Protein AF-A0A5E4R2Z5-F1 (afdb_monomer_lite)

Sequence (149 aa):
MVLGNLPMISVAATEKQSNAGGMAIPLFGKAAIALITLGVIAGLTTVIVLLVNSDDDSTHDYTTTTMAPPTSDNLELPYQVGVGIADMTGPCVEVTFMGYAEVGQTGEGIHTRQFSRAFIFAKGDKRVVLVTAEVQAVGIAVRRECTCQ

Structure (mmCIF, N/CA/C/O backbone):
data_AF-A0A5E4R2Z5-F1
#
_entry.id   AF-A0A5E4R2Z5-F1
#
loop_
_atom_site.group_PDB
_atom_site.id
_atom_site.type_symbol
_atom_site.label_atom_id
_atom_site.label_alt_id
_atom_site.label_comp_id
_atom_site.label_asym_id
_atom_site.label_entity_id
_atom_site.label_seq_id
_atom_site.pdbx_PDB_ins_code
_atom_site.Cartn_x
_atom_site.Cartn_y
_atom_site.Cartn_z
_atom_site.occupancy
_atom_site.B_iso_or_equiv
_atom_site.auth_seq_id
_atom_site.auth_comp_id
_atom_site.auth_asym_id
_atom_site.auth_atom_id
_atom_site.pdbx_PDB_model_num
ATOM 1 N N . MET A 1 1 ? -44.475 19.359 26.250 1.00 35.22 1 MET A N 1
ATOM 2 C CA . MET A 1 1 ? -43.800 18.114 26.666 1.00 35.22 1 MET A CA 1
ATOM 3 C C . MET A 1 1 ? -42.676 17.872 25.664 1.00 35.22 1 MET A C 1
ATOM 5 O O . MET A 1 1 ? -42.971 17.625 24.510 1.00 35.22 1 MET A O 1
ATOM 9 N N . VAL A 1 2 ? -41.440 18.122 26.107 1.00 36.72 2 VAL A N 1
ATOM 10 C CA . VAL A 1 2 ? -40.121 17.738 25.551 1.00 36.72 2 VAL A CA 1
ATOM 11 C C . VAL A 1 2 ? -39.877 17.909 24.035 1.00 36.72 2 VAL A C 1
ATOM 13 O O . VAL A 1 2 ? -40.199 17.035 23.241 1.00 36.72 2 VAL A O 1
ATOM 16 N N . LEU A 1 3 ? -39.183 18.996 23.661 1.00 32.44 3 LEU A N 1
ATOM 17 C CA . LEU A 1 3 ? -38.324 19.034 22.467 1.00 32.44 3 LEU A CA 1
ATOM 18 C C . LEU A 1 3 ? -36.981 18.371 22.828 1.00 32.44 3 LEU A C 1
ATOM 20 O O . LEU A 1 3 ? -36.338 18.792 23.790 1.00 32.44 3 LEU A O 1
ATOM 24 N N . GLY A 1 4 ? -36.571 17.347 22.079 1.00 34.53 4 GLY A N 1
ATOM 25 C CA . GLY A 1 4 ? -35.288 16.659 22.234 1.00 34.53 4 GLY A CA 1
ATOM 26 C C . GLY A 1 4 ? -34.238 17.144 21.228 1.00 34.53 4 GLY A C 1
ATOM 27 O O . GLY A 1 4 ? -34.419 16.989 20.028 1.00 34.53 4 GLY A O 1
ATOM 28 N N . ASN A 1 5 ? -33.175 17.740 21.771 1.00 36.59 5 ASN A N 1
ATOM 29 C CA . ASN A 1 5 ? -31.782 17.850 21.314 1.00 36.59 5 ASN A CA 1
ATOM 30 C C . ASN A 1 5 ? -31.394 17.512 19.858 1.00 36.59 5 ASN A C 1
ATOM 32 O O . ASN A 1 5 ? -31.319 16.349 19.472 1.00 36.59 5 ASN A O 1
ATOM 36 N N . LEU A 1 6 ? -30.881 18.533 19.162 1.00 36.66 6 LEU A N 1
ATOM 37 C CA . LEU A 1 6 ? -29.745 18.423 18.237 1.00 36.66 6 LEU A CA 1
ATOM 38 C C . LEU A 1 6 ? -28.513 19.030 18.938 1.00 36.66 6 LEU A C 1
ATOM 40 O O . LEU A 1 6 ? -28.637 20.142 19.461 1.00 36.66 6 LEU A O 1
ATOM 44 N N . PRO A 1 7 ? -27.330 18.388 18.965 1.00 41.12 7 PRO A N 1
ATOM 45 C CA . PRO A 1 7 ? -26.122 19.063 19.414 1.00 41.12 7 PRO A CA 1
ATOM 46 C C . PRO A 1 7 ? -25.641 20.004 18.303 1.00 41.12 7 PRO A C 1
ATOM 48 O O . PRO A 1 7 ? -25.135 19.585 17.264 1.00 41.12 7 PRO A O 1
ATOM 51 N N . MET A 1 8 ? -25.836 21.301 18.531 1.00 36.88 8 MET A N 1
ATOM 52 C CA . MET A 1 8 ? -25.236 22.363 17.737 1.00 36.88 8 MET A CA 1
ATOM 53 C C . MET A 1 8 ? -23.722 22.332 17.982 1.00 36.88 8 MET A C 1
ATOM 55 O O . MET A 1 8 ? -23.267 22.512 19.113 1.00 36.88 8 MET A O 1
ATOM 59 N N . ILE A 1 9 ? -22.949 22.074 16.926 1.00 38.97 9 ILE A N 1
ATOM 60 C CA . ILE A 1 9 ? -21.498 22.273 16.892 1.00 38.97 9 ILE A CA 1
ATOM 61 C C . ILE A 1 9 ? -21.250 23.761 17.156 1.00 38.97 9 ILE A C 1
ATOM 63 O O . ILE A 1 9 ? -21.372 24.610 16.277 1.00 38.97 9 ILE A O 1
ATOM 67 N N . SER A 1 10 ? -20.982 24.079 18.421 1.00 32.34 10 SER A N 1
ATOM 68 C CA . SER A 1 10 ? -20.650 25.422 18.868 1.00 32.34 10 SER A CA 1
ATOM 69 C C . SER A 1 10 ? -19.187 25.681 18.535 1.00 32.34 10 SER A C 1
ATOM 71 O O . SER A 1 10 ? -18.287 25.333 19.298 1.00 32.34 10 SER A O 1
ATOM 73 N N . VAL A 1 11 ? -18.970 26.309 17.381 1.00 44.66 11 VAL A N 1
ATOM 74 C CA . VAL A 1 11 ? -17.757 27.066 17.063 1.00 44.66 11 VAL A CA 1
ATOM 75 C C . VAL A 1 11 ? -17.602 28.137 18.146 1.00 44.66 11 VAL A C 1
ATOM 77 O O . VAL A 1 11 ? -18.252 29.180 18.107 1.00 44.66 11 VAL A O 1
ATOM 80 N N . ALA A 1 12 ? -16.806 27.842 19.174 1.00 34.78 12 ALA A N 1
ATOM 81 C CA . ALA A 1 12 ? -16.492 28.795 20.225 1.00 34.78 12 ALA A CA 1
ATOM 82 C C . ALA A 1 12 ? -15.478 29.802 19.681 1.00 34.78 12 ALA A C 1
ATOM 84 O O . ALA A 1 12 ? -14.335 29.469 19.369 1.00 34.78 12 ALA A O 1
ATOM 85 N N . ALA A 1 13 ? -15.967 31.028 19.541 1.00 35.84 13 ALA A N 1
ATOM 86 C CA . ALA A 1 13 ? -15.232 32.199 19.131 1.00 35.84 13 ALA A CA 1
ATOM 87 C C . ALA A 1 13 ? -13.958 32.409 19.959 1.00 35.84 13 ALA A C 1
ATOM 89 O O . ALA A 1 13 ? -13.927 32.306 21.187 1.00 35.84 13 ALA A O 1
ATOM 90 N N . THR A 1 14 ? -12.915 32.763 19.228 1.00 43.38 14 THR A N 1
ATOM 91 C CA . THR A 1 14 ? -11.653 33.315 19.686 1.00 43.38 14 THR A CA 1
ATOM 92 C C . THR A 1 14 ? -11.896 34.656 20.379 1.00 43.38 14 THR A C 1
ATOM 94 O O . THR A 1 14 ? -11.907 35.679 19.710 1.00 43.38 14 THR A O 1
ATOM 97 N N . GLU A 1 15 ? -12.063 34.698 21.703 1.00 41.03 15 GLU A N 1
ATOM 98 C CA . GLU A 1 15 ? -11.842 35.947 22.446 1.00 41.03 15 GLU A CA 1
ATOM 99 C C . GLU A 1 15 ? -11.606 35.725 23.946 1.00 41.03 15 GLU A C 1
ATOM 101 O O . GLU A 1 15 ? -12.540 35.525 24.717 1.00 41.03 15 GLU A O 1
ATOM 106 N N . LYS A 1 16 ? -10.339 35.819 24.373 1.00 32.09 16 LYS A N 1
ATOM 107 C CA . LYS A 1 16 ? -9.961 36.640 25.536 1.00 32.09 16 LYS A CA 1
ATOM 108 C C . LYS A 1 16 ? -8.444 36.796 25.632 1.00 32.09 16 LYS A C 1
ATOM 110 O O . LYS A 1 16 ? -7.732 35.934 26.144 1.00 32.09 16 LYS A O 1
ATOM 115 N N . GLN A 1 17 ? -7.949 37.948 25.186 1.00 42.72 17 GLN A N 1
ATOM 116 C CA . GLN A 1 17 ? -6.743 38.512 25.780 1.00 42.72 17 GLN A CA 1
ATOM 117 C C . GLN A 1 17 ? -7.022 38.876 27.246 1.00 42.72 17 GLN A C 1
ATOM 119 O O . GLN A 1 17 ? -8.118 39.295 27.615 1.00 42.72 17 GLN A O 1
ATOM 124 N N . SER A 1 18 ? -5.964 38.781 28.047 1.00 51.94 18 SER A N 1
ATOM 125 C CA . SER A 1 18 ? -5.862 39.139 29.465 1.00 51.94 18 SER A CA 1
ATOM 126 C C . SER A 1 18 ? -6.414 38.111 30.464 1.00 51.94 18 SER A C 1
ATOM 128 O O . SER A 1 18 ? -7.566 38.123 30.884 1.00 51.94 18 SER A O 1
ATOM 130 N N . ASN A 1 19 ? -5.509 37.266 30.954 1.00 37.62 19 ASN A N 1
ATOM 131 C CA . ASN A 1 19 ? -5.281 37.232 32.393 1.00 37.62 19 ASN A CA 1
ATOM 132 C C . ASN A 1 19 ? -3.807 36.916 32.656 1.00 37.62 19 ASN A C 1
ATOM 134 O O . ASN A 1 19 ? -3.368 35.769 32.588 1.00 37.62 19 ASN A O 1
ATOM 138 N N . ALA A 1 20 ? -3.037 37.969 32.917 1.00 43.59 20 ALA A N 1
ATOM 139 C CA . ALA A 1 20 ? -1.719 37.868 33.510 1.00 43.59 20 ALA A CA 1
ATOM 140 C C . ALA A 1 20 ? -1.885 37.378 34.958 1.00 43.59 20 ALA A C 1
ATOM 142 O O . ALA A 1 20 ? -1.873 38.161 35.904 1.00 43.59 20 ALA A O 1
ATOM 143 N N . GLY A 1 21 ? -2.056 36.064 35.118 1.00 41.06 21 GLY A N 1
ATOM 144 C CA . GLY A 1 21 ? -1.830 35.378 36.382 1.00 41.06 21 GLY A CA 1
ATOM 145 C C . GLY A 1 21 ? -0.337 35.424 36.675 1.00 41.06 21 GLY A C 1
ATOM 146 O O . GLY A 1 21 ? 0.449 34.711 36.054 1.00 41.06 21 GLY A O 1
ATOM 147 N N . GLY A 1 22 ? 0.059 36.336 37.560 1.00 48.34 22 GLY A N 1
ATOM 148 C CA . GLY A 1 22 ? 1.443 36.561 37.945 1.00 48.34 22 GLY A CA 1
ATOM 149 C C . GLY A 1 22 ? 2.089 35.308 38.531 1.00 48.34 22 GLY A C 1
ATOM 150 O O . GLY A 1 22 ? 1.845 34.954 39.678 1.00 48.34 22 GLY A O 1
ATOM 151 N N . MET A 1 23 ? 2.978 34.685 37.761 1.00 50.09 23 MET A N 1
ATOM 152 C CA . MET A 1 23 ? 4.053 33.857 38.293 1.00 50.09 23 MET A CA 1
ATOM 153 C C . MET A 1 23 ? 5.346 34.623 38.025 1.00 50.09 23 MET A C 1
ATOM 155 O O . MET A 1 23 ? 5.758 34.792 36.876 1.00 50.09 23 MET A O 1
ATOM 159 N N . ALA A 1 24 ? 5.926 35.192 39.081 1.00 55.69 24 ALA A N 1
ATOM 160 C CA . ALA A 1 24 ? 7.149 35.979 39.013 1.00 55.69 24 ALA A CA 1
ATOM 161 C C . ALA A 1 24 ? 8.336 35.076 38.639 1.00 55.69 24 ALA A C 1
ATOM 163 O O . ALA A 1 24 ? 9.077 34.602 39.494 1.00 55.69 24 ALA A O 1
ATOM 164 N N . ILE A 1 25 ? 8.509 34.826 37.342 1.00 59.62 25 ILE A N 1
ATOM 165 C CA . ILE A 1 25 ? 9.747 34.278 36.793 1.00 59.62 25 ILE A CA 1
ATOM 166 C C . ILE A 1 25 ? 10.806 35.383 36.957 1.00 59.62 25 ILE A C 1
ATOM 168 O O . ILE A 1 25 ? 10.542 36.516 36.532 1.00 59.62 25 ILE A O 1
ATOM 172 N N . PRO A 1 26 ? 11.975 35.111 37.573 1.00 63.47 26 PRO A N 1
ATOM 173 C CA . PRO A 1 26 ? 13.022 36.116 37.737 1.00 63.47 26 PRO A CA 1
ATOM 174 C C . PRO A 1 26 ? 13.382 36.722 36.375 1.00 63.47 26 PRO A C 1
ATOM 176 O O . PRO A 1 26 ? 13.329 36.035 35.356 1.00 63.47 26 PRO A O 1
ATOM 179 N N . LEU A 1 27 ? 13.758 38.003 36.341 1.00 60.09 27 LEU A N 1
ATOM 180 C CA . LEU A 1 27 ? 14.063 38.748 35.107 1.00 60.09 27 LEU A CA 1
ATOM 181 C C . LEU A 1 27 ? 15.048 37.996 34.182 1.00 60.09 27 LEU A C 1
ATOM 183 O O . LEU A 1 27 ? 14.891 38.008 32.962 1.00 60.09 27 LEU A O 1
ATOM 187 N N . PHE A 1 28 ? 15.988 37.254 34.778 1.00 59.94 28 PHE A N 1
ATOM 188 C CA . PHE A 1 28 ? 16.924 36.359 34.090 1.00 59.94 28 PHE A CA 1
ATOM 189 C C . PHE A 1 28 ? 16.248 35.203 33.331 1.00 59.94 28 PHE A C 1
ATOM 191 O O . PHE A 1 28 ? 16.698 34.843 32.248 1.00 59.94 28 PHE A O 1
ATOM 198 N N . GLY A 1 29 ? 15.146 34.647 33.841 1.00 61.84 29 GLY A N 1
ATOM 199 C CA . GLY A 1 29 ? 14.403 33.564 33.191 1.00 61.84 29 GLY A CA 1
ATOM 200 C C . GLY A 1 29 ? 13.659 34.020 31.935 1.00 61.84 29 GLY A C 1
ATOM 201 O O . GLY A 1 29 ? 13.635 33.299 30.943 1.00 61.84 29 GLY A O 1
ATOM 202 N N . LYS A 1 30 ? 13.128 35.251 31.920 1.00 64.44 30 LYS A N 1
ATOM 203 C CA . LYS A 1 30 ? 12.522 35.835 30.708 1.00 64.44 30 LYS A CA 1
ATOM 204 C C . LYS A 1 30 ? 13.561 36.079 29.612 1.00 64.44 30 LYS A C 1
ATOM 206 O O . LYS A 1 30 ? 13.292 35.780 28.452 1.00 64.44 30 LYS A O 1
ATOM 211 N N . ALA A 1 31 ? 14.743 36.574 29.985 1.00 71.56 31 ALA A N 1
ATOM 212 C CA . ALA A 1 31 ? 15.852 36.762 29.052 1.00 71.56 31 ALA A CA 1
ATOM 213 C C . ALA A 1 31 ? 16.361 35.421 28.494 1.00 71.56 31 ALA A C 1
ATOM 215 O O . ALA A 1 31 ? 16.563 35.300 27.289 1.00 71.56 31 ALA A O 1
ATOM 216 N N . ALA A 1 32 ? 16.492 34.393 29.339 1.00 74.88 32 ALA A N 1
ATOM 217 C CA . ALA A 1 32 ? 16.911 33.060 28.909 1.00 74.88 32 ALA A CA 1
ATOM 218 C C . ALA A 1 32 ? 15.905 32.412 27.942 1.00 74.88 32 ALA A C 1
ATOM 220 O O . ALA A 1 32 ? 16.302 31.890 26.903 1.00 74.88 32 ALA A O 1
ATOM 221 N N . ILE A 1 33 ? 14.601 32.499 28.231 1.00 73.25 33 ILE A N 1
ATOM 222 C CA . ILE A 1 33 ? 13.553 31.959 27.353 1.00 73.25 33 ILE A CA 1
ATOM 223 C C . ILE A 1 33 ? 13.532 32.705 26.013 1.00 73.25 33 ILE A C 1
ATOM 225 O O . ILE A 1 33 ? 13.449 32.060 24.973 1.00 73.25 33 ILE A O 1
ATOM 229 N N . ALA A 1 34 ? 13.670 34.036 26.017 1.00 74.69 34 ALA A N 1
ATOM 230 C CA . ALA A 1 34 ? 13.718 34.829 24.788 1.00 74.69 34 ALA A CA 1
ATOM 231 C C . ALA A 1 34 ? 14.945 34.507 23.914 1.00 74.69 34 ALA A C 1
ATOM 233 O O . ALA A 1 34 ? 14.836 34.473 22.691 1.00 74.69 34 ALA A O 1
ATOM 234 N N . LEU A 1 35 ? 16.104 34.229 24.520 1.00 80.94 35 LEU A N 1
ATOM 235 C CA . LEU A 1 35 ? 17.304 33.828 23.780 1.00 80.94 35 LEU A CA 1
ATOM 236 C C . LEU A 1 35 ? 17.172 32.423 23.183 1.00 80.94 35 LEU A C 1
ATOM 238 O O . LEU A 1 35 ? 17.579 32.209 22.043 1.00 80.94 35 LEU A O 1
ATOM 242 N N . ILE A 1 36 ? 16.570 31.482 23.916 1.00 83.62 36 ILE A N 1
ATOM 243 C CA . ILE A 1 36 ? 16.337 30.121 23.415 1.00 83.62 36 ILE A CA 1
ATOM 244 C C . ILE A 1 36 ? 15.327 30.142 22.263 1.00 83.62 36 ILE A C 1
ATOM 246 O O . ILE A 1 36 ? 15.570 29.514 21.237 1.00 83.62 36 ILE A O 1
ATOM 250 N N . THR A 1 37 ? 14.222 30.884 22.380 1.00 77.19 37 THR A N 1
ATOM 251 C CA . THR A 1 37 ? 13.210 30.936 21.314 1.00 77.19 37 THR A CA 1
ATOM 252 C C . THR A 1 37 ? 13.734 31.626 20.060 1.00 77.19 37 THR A C 1
ATOM 254 O O . THR A 1 37 ? 13.538 31.103 18.966 1.00 77.19 37 THR A O 1
ATOM 257 N N . LEU A 1 38 ? 14.461 32.739 20.191 1.00 82.50 38 LEU A N 1
ATOM 258 C CA . LEU A 1 38 ? 15.095 33.397 19.045 1.00 82.50 38 LEU A CA 1
ATOM 259 C C . LEU A 1 38 ? 16.185 32.524 18.414 1.00 82.50 38 LEU A C 1
ATOM 261 O O . LEU A 1 38 ? 16.261 32.452 17.191 1.00 82.50 38 LEU A O 1
ATOM 265 N N . GLY A 1 39 ? 16.976 31.816 19.225 1.00 86.75 39 GLY A N 1
ATOM 266 C CA . GLY A 1 39 ? 17.982 30.870 18.741 1.00 86.75 39 GLY A CA 1
ATOM 267 C C . GLY A 1 39 ? 17.371 29.703 17.964 1.00 86.75 39 GLY A C 1
ATOM 268 O O . GLY A 1 39 ? 17.861 29.364 16.891 1.00 86.75 39 GLY A O 1
ATOM 269 N N . VAL A 1 40 ? 16.265 29.129 18.451 1.00 92.06 40 VAL A N 1
ATOM 270 C CA . VAL A 1 40 ? 15.546 28.046 17.758 1.00 92.06 40 VAL A CA 1
ATOM 271 C C . VAL A 1 40 ? 14.891 28.552 16.472 1.00 92.06 40 VAL A C 1
ATOM 273 O O . VAL A 1 40 ? 14.996 27.887 15.446 1.00 92.06 40 VAL A O 1
ATOM 276 N N . ILE A 1 41 ? 14.266 29.734 16.484 1.00 86.75 41 ILE A N 1
ATOM 277 C CA . ILE A 1 41 ? 13.636 30.317 15.289 1.00 86.75 41 ILE A CA 1
ATOM 278 C C . ILE A 1 41 ? 14.690 30.661 14.227 1.00 86.75 41 ILE A C 1
ATOM 280 O O . ILE A 1 41 ? 14.503 30.327 13.057 1.00 86.75 41 ILE A O 1
ATOM 284 N N . ALA A 1 42 ? 15.810 31.281 14.610 1.00 85.81 42 ALA A N 1
ATOM 285 C CA . ALA A 1 42 ? 16.901 31.603 13.689 1.00 85.81 42 ALA A CA 1
ATOM 286 C C . ALA A 1 42 ? 17.616 30.337 13.185 1.00 85.81 42 ALA A C 1
ATOM 288 O O . ALA A 1 42 ? 17.917 30.226 11.999 1.00 85.81 42 ALA A O 1
ATOM 289 N N . GLY A 1 43 ? 17.836 29.347 14.053 1.00 87.06 43 GLY A N 1
ATOM 290 C CA . GLY A 1 43 ? 18.421 28.062 13.670 1.00 87.06 43 GLY A CA 1
ATOM 291 C C . GLY A 1 43 ? 17.530 27.294 12.695 1.00 87.06 43 GLY A C 1
ATOM 292 O O . GLY A 1 43 ? 17.996 26.844 11.654 1.00 87.06 43 GLY A O 1
ATOM 293 N N . LEU A 1 44 ? 16.228 27.205 12.975 1.00 87.38 44 LEU A N 1
ATOM 294 C CA . LEU A 1 44 ? 15.285 26.506 12.105 1.00 87.38 44 LEU A CA 1
ATOM 295 C C . LEU A 1 44 ? 15.140 27.208 10.747 1.00 87.38 44 LEU A C 1
ATOM 297 O O . LEU A 1 44 ? 15.176 26.548 9.712 1.00 87.38 44 LEU A O 1
ATOM 301 N N . THR A 1 45 ? 15.025 28.539 10.731 1.00 84.38 45 THR A N 1
ATOM 302 C CA . THR A 1 45 ? 14.910 29.299 9.473 1.00 84.38 45 THR A CA 1
ATOM 303 C C . THR A 1 45 ? 16.189 29.235 8.637 1.00 84.38 45 THR A C 1
ATOM 305 O O . THR A 1 45 ? 16.099 29.037 7.428 1.00 84.38 45 THR A O 1
ATOM 308 N N . THR A 1 46 ? 17.377 29.317 9.246 1.00 80.06 46 THR A N 1
ATOM 309 C CA . THR A 1 46 ? 18.653 29.188 8.515 1.00 80.06 46 THR A CA 1
ATOM 310 C C . THR A 1 46 ? 18.878 27.783 7.961 1.00 80.06 46 THR A C 1
ATOM 312 O O . THR A 1 46 ? 19.318 27.663 6.820 1.00 80.06 46 THR A O 1
ATOM 315 N N . VAL A 1 47 ? 18.521 26.728 8.704 1.00 85.38 47 VAL A N 1
ATOM 316 C CA . VAL A 1 47 ? 18.587 25.339 8.214 1.00 85.38 47 VAL A CA 1
ATOM 317 C C . VAL A 1 47 ? 17.660 25.134 7.016 1.00 85.38 47 VAL A C 1
ATOM 319 O O . VAL A 1 47 ? 18.098 24.595 6.005 1.00 85.38 47 VAL A O 1
ATOM 322 N N . ILE A 1 48 ? 16.409 25.602 7.086 1.00 80.25 48 ILE A N 1
ATOM 323 C CA . ILE A 1 48 ? 15.452 25.462 5.975 1.00 80.25 48 ILE A CA 1
ATOM 324 C C . ILE A 1 48 ? 15.968 26.169 4.714 1.00 80.25 48 ILE A C 1
ATOM 326 O O . ILE A 1 48 ? 15.938 25.584 3.636 1.00 80.25 48 ILE A O 1
ATOM 330 N N . VAL A 1 49 ? 16.481 27.397 4.836 1.00 77.00 49 VAL A N 1
ATOM 331 C CA . VAL A 1 49 ? 16.997 28.162 3.685 1.00 77.00 49 VAL A CA 1
ATOM 332 C C . VAL A 1 49 ? 18.256 27.522 3.090 1.00 77.00 49 VAL A C 1
ATOM 334 O O . VAL A 1 49 ? 18.413 27.513 1.872 1.00 77.00 49 VAL A O 1
ATOM 337 N N . LEU A 1 50 ? 19.138 26.946 3.915 1.00 73.31 50 LEU A N 1
ATOM 338 C CA . LEU A 1 50 ? 20.310 26.211 3.423 1.00 73.31 50 LEU A CA 1
ATOM 339 C C . LEU A 1 50 ? 19.925 24.933 2.672 1.00 73.31 50 LEU A C 1
ATOM 341 O O . LEU A 1 50 ? 20.553 24.618 1.665 1.00 73.31 50 LEU A O 1
ATOM 345 N N . LEU A 1 51 ? 18.895 24.221 3.135 1.00 72.75 51 LEU A N 1
ATOM 346 C CA . LEU A 1 51 ? 18.403 23.022 2.455 1.00 72.75 51 LEU A CA 1
ATOM 347 C C . LEU A 1 51 ? 17.722 23.362 1.125 1.00 72.75 51 LEU A C 1
ATOM 349 O O . LEU A 1 51 ? 17.993 22.694 0.138 1.00 72.75 51 LEU A O 1
ATOM 353 N N . VAL A 1 52 ? 16.921 24.429 1.072 1.00 73.75 52 VAL A N 1
ATOM 354 C CA . VAL A 1 52 ? 16.272 24.890 -0.172 1.00 73.75 52 VAL A CA 1
ATOM 355 C C . VAL A 1 52 ? 17.289 25.400 -1.201 1.00 73.75 52 VAL A C 1
ATOM 357 O O . VAL A 1 52 ? 17.096 25.225 -2.397 1.00 73.75 52 VAL A O 1
ATOM 360 N N . ASN A 1 53 ? 18.399 25.997 -0.761 1.00 66.38 53 ASN A N 1
ATOM 361 C CA . ASN A 1 53 ? 19.465 26.450 -1.664 1.00 66.38 53 ASN A CA 1
ATOM 362 C C . ASN A 1 53 ? 20.472 25.343 -2.040 1.00 66.38 53 ASN A C 1
ATOM 364 O O . ASN A 1 53 ? 21.429 25.636 -2.752 1.00 66.38 53 ASN A O 1
ATOM 368 N N . SER A 1 54 ? 20.292 24.109 -1.552 1.00 63.16 54 SER A N 1
ATOM 369 C CA . SER A 1 54 ? 21.140 22.953 -1.896 1.00 63.16 54 SER A CA 1
ATOM 370 C C . SER A 1 54 ? 20.525 22.053 -2.975 1.00 63.16 54 SER A C 1
ATOM 372 O O . SER A 1 54 ? 21.029 20.955 -3.210 1.00 63.16 54 SER A O 1
ATOM 374 N N . ASP A 1 55 ? 19.466 22.508 -3.648 1.00 62.88 55 ASP A N 1
ATOM 375 C CA . ASP A 1 55 ? 18.965 21.861 -4.857 1.00 62.88 55 ASP A CA 1
ATOM 376 C C . ASP A 1 55 ? 19.923 22.176 -6.020 1.00 62.88 55 ASP A C 1
ATOM 378 O O . ASP A 1 55 ? 19.707 23.095 -6.811 1.00 62.88 55 ASP A O 1
ATOM 382 N N . ASP A 1 56 ? 21.022 21.419 -6.106 1.00 60.25 56 ASP A N 1
ATOM 383 C CA . ASP A 1 56 ? 21.741 21.250 -7.366 1.00 60.25 56 ASP A CA 1
ATOM 384 C C . ASP A 1 56 ? 20.737 20.699 -8.387 1.00 60.25 56 ASP A C 1
ATOM 386 O O . ASP A 1 56 ? 20.266 19.560 -8.287 1.00 60.25 56 ASP A O 1
ATOM 390 N N . ASP A 1 57 ? 20.404 21.551 -9.355 1.00 54.25 57 ASP A N 1
ATOM 391 C CA . ASP A 1 57 ? 19.618 21.258 -10.544 1.00 54.25 57 ASP A CA 1
ATOM 392 C C . ASP A 1 57 ? 20.269 20.112 -11.332 1.00 54.25 57 ASP A C 1
ATOM 394 O O . ASP A 1 57 ? 21.034 20.302 -12.276 1.00 54.25 57 ASP A O 1
ATOM 398 N N . SER A 1 58 ? 19.975 18.879 -10.931 1.00 51.59 58 SER A N 1
ATOM 399 C CA . SER A 1 58 ? 20.108 17.720 -11.801 1.00 51.59 58 SER A CA 1
ATOM 400 C C . SER A 1 58 ? 18.798 17.585 -12.562 1.00 51.59 58 SER A C 1
ATOM 402 O O . SER A 1 58 ? 17.918 16.785 -12.241 1.00 51.59 58 SER A O 1
ATOM 404 N N . THR A 1 59 ? 18.684 18.423 -13.590 1.00 44.50 59 THR A N 1
ATOM 405 C CA . THR A 1 59 ? 17.710 18.325 -14.673 1.00 44.50 59 THR A CA 1
ATOM 406 C C . THR A 1 59 ? 17.775 16.919 -15.274 1.00 44.50 59 THR A C 1
ATOM 408 O O . THR A 1 59 ? 18.554 16.627 -16.181 1.00 44.50 59 THR A O 1
ATOM 411 N N . HIS A 1 60 ? 16.951 16.001 -14.769 1.00 50.56 60 HIS A N 1
ATOM 412 C CA . HIS A 1 60 ? 16.621 14.797 -15.513 1.00 50.56 60 HIS A CA 1
ATOM 413 C C . HIS A 1 60 ? 15.550 15.164 -16.529 1.00 50.56 60 HIS A C 1
ATOM 415 O O . HIS A 1 60 ? 14.380 15.340 -16.197 1.00 50.56 60 HIS A O 1
ATOM 421 N N . ASP A 1 61 ? 15.996 15.302 -17.772 1.00 35.81 61 ASP A N 1
ATOM 422 C CA . ASP A 1 61 ? 15.171 15.524 -18.948 1.00 35.81 61 ASP A CA 1
ATOM 423 C C . ASP A 1 61 ? 14.161 14.367 -19.086 1.00 35.81 61 ASP A C 1
ATOM 425 O O . ASP A 1 61 ? 14.482 13.274 -19.561 1.00 35.81 61 ASP A O 1
ATOM 429 N N . TYR A 1 62 ? 12.938 14.555 -18.589 1.00 50.44 62 TYR A N 1
ATOM 430 C CA . TYR A 1 62 ? 11.835 13.639 -18.844 1.00 50.44 62 TYR A CA 1
ATOM 431 C C . TYR A 1 62 ? 11.156 14.116 -20.125 1.00 50.44 62 TYR A C 1
ATOM 433 O O . TYR A 1 62 ? 10.272 14.972 -20.130 1.00 50.44 62 TYR A O 1
ATOM 441 N N . THR A 1 63 ? 11.566 13.555 -21.259 1.00 42.78 63 THR A N 1
ATOM 442 C CA . THR A 1 63 ? 10.778 13.683 -22.483 1.00 42.78 63 THR A CA 1
ATOM 443 C C . THR A 1 63 ? 9.435 12.983 -22.255 1.00 42.78 63 THR A C 1
ATOM 445 O O . THR A 1 63 ? 9.299 11.773 -22.440 1.00 42.78 63 THR A O 1
ATOM 448 N N . THR A 1 64 ? 8.429 13.748 -21.825 1.00 41.81 64 THR A N 1
ATOM 449 C CA . THR A 1 64 ? 7.023 13.335 -21.835 1.00 41.81 64 THR A CA 1
ATOM 450 C C . THR A 1 64 ? 6.626 13.142 -23.291 1.00 41.81 64 THR A C 1
ATOM 452 O O . THR A 1 64 ? 6.261 14.085 -23.989 1.00 41.81 64 THR A O 1
ATOM 455 N N . THR A 1 65 ? 6.750 11.910 -23.775 1.00 45.19 65 THR A N 1
ATOM 456 C CA . THR A 1 65 ? 6.230 11.534 -25.086 1.00 45.19 65 THR A CA 1
ATOM 457 C C . THR A 1 65 ? 4.713 11.465 -24.969 1.00 45.19 65 THR A C 1
ATOM 459 O O . THR A 1 65 ? 4.155 10.510 -24.429 1.00 45.19 65 THR A O 1
ATOM 462 N N . THR A 1 66 ? 4.056 12.527 -25.434 1.00 41.00 66 THR A N 1
ATOM 463 C CA . THR A 1 66 ? 2.618 12.598 -25.696 1.00 41.00 66 THR A CA 1
ATOM 464 C C . THR A 1 66 ? 2.165 11.353 -26.454 1.00 41.00 66 THR A C 1
ATOM 466 O O . THR A 1 66 ? 2.736 10.990 -27.480 1.00 41.00 66 THR A O 1
ATOM 469 N N . MET A 1 67 ? 1.126 10.706 -25.930 1.00 57.38 67 MET A N 1
ATOM 470 C CA . MET A 1 67 ? 0.519 9.498 -26.478 1.00 57.38 67 MET A CA 1
ATOM 471 C C . MET A 1 67 ? -0.052 9.748 -27.883 1.00 57.38 67 MET A C 1
ATOM 473 O O . MET A 1 67 ? -1.185 10.200 -28.036 1.00 57.38 67 MET A O 1
ATOM 477 N N . ALA A 1 68 ? 0.722 9.397 -28.905 1.00 53.19 68 ALA A N 1
ATOM 478 C CA . ALA A 1 68 ? 0.224 8.979 -30.210 1.00 53.19 68 ALA A CA 1
ATOM 479 C C . ALA A 1 68 ? 0.556 7.483 -30.379 1.00 53.19 68 ALA A C 1
ATOM 481 O O . ALA A 1 68 ? 1.594 7.041 -29.878 1.00 53.19 68 ALA A O 1
ATOM 482 N N . PRO A 1 69 ? -0.305 6.676 -31.025 1.00 60.50 69 PRO A N 1
ATOM 483 C CA . PRO A 1 69 ? -0.028 5.257 -31.218 1.00 60.50 69 PRO A CA 1
ATOM 484 C C . PRO A 1 69 ? 1.218 5.111 -32.109 1.00 60.50 69 PRO A C 1
ATOM 486 O O . PRO A 1 69 ? 1.234 5.682 -33.201 1.00 60.50 69 PRO A O 1
ATOM 489 N N . PRO A 1 70 ? 2.270 4.391 -31.677 1.00 58.22 70 PRO A N 1
ATOM 490 C CA . PRO A 1 70 ? 3.468 4.240 -32.486 1.00 58.22 70 PRO A CA 1
ATOM 491 C C . PRO A 1 70 ? 3.167 3.334 -33.683 1.00 58.22 70 PRO A C 1
ATOM 493 O O . PRO A 1 70 ? 2.906 2.139 -33.536 1.00 58.22 70 PRO A O 1
ATOM 496 N N . THR A 1 71 ? 3.202 3.920 -34.878 1.00 55.41 71 THR A N 1
ATOM 497 C CA . THR A 1 71 ? 3.352 3.190 -36.136 1.00 55.41 71 THR A CA 1
ATOM 498 C C . THR A 1 71 ? 4.649 2.385 -36.072 1.00 55.41 71 THR A C 1
ATOM 500 O O . THR A 1 71 ? 5.694 2.880 -35.651 1.00 55.41 71 THR A O 1
ATOM 503 N N . SER A 1 72 ? 4.540 1.109 -36.418 1.00 61.00 72 SER A N 1
ATOM 504 C CA . SER A 1 72 ? 5.545 0.070 -36.237 1.00 61.00 72 SER A CA 1
ATOM 505 C C . SER A 1 72 ? 6.756 0.245 -37.155 1.00 61.00 72 SER A C 1
ATOM 507 O O . SER A 1 72 ? 6.805 -0.380 -38.208 1.00 61.00 72 SER A O 1
ATOM 509 N N . ASP A 1 73 ? 7.751 1.013 -36.723 1.00 50.53 73 ASP A N 1
ATOM 510 C CA . ASP A 1 73 ? 9.091 1.009 -37.314 1.00 50.53 73 ASP A CA 1
ATOM 511 C C . ASP A 1 73 ? 10.112 0.783 -36.197 1.00 50.53 73 ASP A C 1
ATOM 513 O O . ASP A 1 73 ? 10.433 1.717 -35.484 1.00 50.53 73 ASP A O 1
ATOM 517 N N . ASN A 1 74 ? 10.552 -0.470 -35.996 1.00 56.25 74 ASN A N 1
ATOM 518 C CA . ASN A 1 74 ? 11.676 -0.924 -35.146 1.00 56.25 74 ASN A CA 1
ATOM 519 C C . ASN A 1 74 ? 12.302 0.118 -34.183 1.00 56.25 74 ASN A C 1
ATOM 521 O O . ASN A 1 74 ? 13.475 0.471 -34.299 1.00 56.25 74 ASN A O 1
ATOM 525 N N . LEU A 1 75 ? 11.533 0.575 -33.193 1.00 58.62 75 LEU A N 1
ATOM 526 C CA . LEU A 1 75 ? 12.041 1.336 -32.057 1.00 58.62 75 LEU A CA 1
ATOM 527 C C . LEU A 1 75 ? 12.258 0.347 -30.918 1.00 58.62 75 LEU A C 1
ATOM 529 O O . LEU A 1 75 ? 11.298 -0.166 -30.341 1.00 58.62 75 LEU A O 1
ATOM 533 N N . GLU A 1 76 ? 13.516 0.060 -30.600 1.00 67.12 76 GLU A N 1
ATOM 534 C CA . GLU A 1 76 ? 13.858 -0.647 -29.370 1.00 67.12 76 GLU A CA 1
ATOM 535 C C . GLU A 1 76 ? 13.465 0.265 -28.195 1.00 67.12 76 GLU A C 1
ATOM 537 O O . GLU A 1 76 ? 14.176 1.205 -27.838 1.00 67.12 76 GLU A O 1
ATOM 542 N N . LEU A 1 77 ? 12.253 0.068 -27.662 1.00 71.56 77 LEU A N 1
ATOM 543 C CA . LEU A 1 77 ? 11.733 0.891 -26.576 1.00 71.56 77 LEU A CA 1
ATOM 544 C C . LEU A 1 77 ? 12.676 0.767 -25.368 1.00 71.56 77 LEU A C 1
ATOM 546 O O . LEU A 1 77 ? 12.970 -0.350 -24.936 1.00 71.56 77 LEU A O 1
ATOM 550 N N . PRO A 1 78 ? 13.127 1.891 -24.782 1.00 83.62 78 PRO A N 1
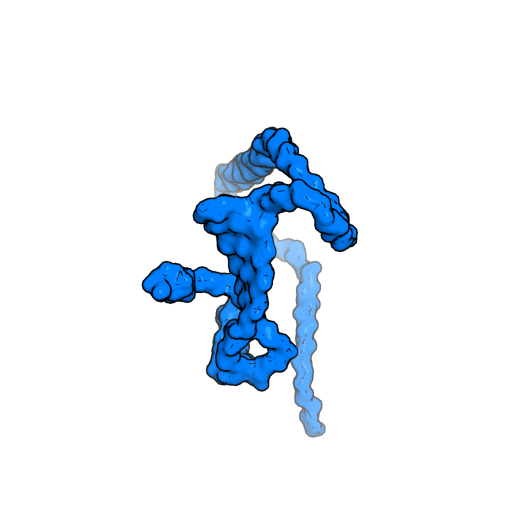ATOM 551 C CA . PRO A 1 78 ? 14.146 1.875 -23.733 1.00 83.62 78 PRO A CA 1
ATOM 552 C C . PRO A 1 78 ? 13.693 1.149 -22.457 1.00 83.62 78 PRO A C 1
ATOM 554 O O . PRO A 1 78 ? 14.542 0.712 -21.676 1.00 83.62 78 PRO A O 1
ATOM 557 N N . TYR A 1 79 ? 12.376 1.019 -22.253 1.00 86.38 79 TYR A N 1
ATOM 558 C CA . TYR A 1 79 ? 11.748 0.292 -21.155 1.00 86.38 79 TYR A CA 1
ATOM 559 C C . TYR A 1 79 ? 10.473 -0.410 -21.630 1.00 86.38 79 TYR A C 1
ATOM 561 O O . TYR A 1 79 ? 9.669 0.166 -22.363 1.00 86.38 79 TYR A O 1
ATOM 569 N N . GLN A 1 80 ? 10.256 -1.632 -21.152 1.00 91.31 80 GLN A N 1
ATOM 570 C CA . GLN A 1 80 ? 8.962 -2.306 -21.208 1.00 91.31 80 GLN A CA 1
ATOM 571 C C . GLN A 1 80 ? 8.172 -1.943 -19.951 1.00 91.31 80 GLN A C 1
ATOM 573 O O . GLN A 1 80 ? 8.683 -2.086 -18.837 1.00 91.31 80 GLN A O 1
ATOM 578 N N . VAL A 1 81 ? 6.939 -1.467 -20.128 1.00 92.88 81 VAL A N 1
ATOM 579 C CA . VAL A 1 81 ? 6.078 -1.029 -19.025 1.00 92.88 81 VAL A CA 1
ATOM 580 C C . VAL A 1 81 ? 4.841 -1.916 -18.939 1.00 92.88 81 VAL A C 1
ATOM 582 O O . VAL A 1 81 ? 4.150 -2.118 -19.935 1.00 92.88 81 VAL A O 1
ATOM 585 N N . GLY A 1 82 ? 4.564 -2.439 -17.746 1.00 93.44 82 GLY A N 1
ATOM 586 C CA . GLY A 1 82 ? 3.344 -3.175 -17.421 1.00 93.44 82 GLY A CA 1
ATOM 587 C C . GLY A 1 82 ? 2.530 -2.446 -16.356 1.00 93.44 82 GLY A C 1
ATOM 588 O O . GLY A 1 82 ? 3.098 -1.842 -15.447 1.00 93.44 82 GLY A O 1
ATOM 589 N N . VAL A 1 83 ? 1.203 -2.519 -16.452 1.00 96.50 83 VAL A N 1
ATOM 590 C CA . VAL A 1 83 ? 0.279 -1.956 -15.458 1.00 96.50 83 VAL A CA 1
ATOM 591 C C . VAL A 1 83 ? -0.685 -3.046 -15.008 1.00 96.50 83 VAL A C 1
ATOM 593 O O . VAL A 1 83 ? -1.192 -3.803 -15.835 1.00 96.50 83 VAL A O 1
ATOM 596 N N . GLY A 1 84 ? -0.939 -3.126 -13.705 1.00 96.31 84 GLY A N 1
ATOM 597 C CA . GLY A 1 84 ? -1.892 -4.062 -13.116 1.00 96.31 84 GLY A CA 1
ATOM 598 C C . GLY A 1 84 ? -2.735 -3.398 -12.035 1.00 96.31 84 GLY A C 1
ATOM 599 O O . GLY A 1 84 ? -2.252 -2.531 -11.308 1.00 96.31 84 GLY A O 1
ATOM 600 N N . ILE A 1 85 ? -3.992 -3.820 -11.925 1.00 96.94 85 ILE A N 1
ATOM 601 C CA . ILE A 1 85 ? -4.900 -3.423 -10.849 1.00 96.94 85 ILE A CA 1
ATOM 602 C C . ILE A 1 85 ? -5.536 -4.672 -10.241 1.00 96.94 85 ILE A C 1
ATOM 604 O O . ILE A 1 85 ? -5.970 -5.563 -10.970 1.00 96.94 85 ILE A O 1
ATOM 608 N N . ALA A 1 86 ? -5.576 -4.738 -8.914 1.00 96.75 86 ALA A N 1
ATOM 609 C CA . ALA A 1 86 ? -6.188 -5.834 -8.172 1.00 96.75 86 ALA A CA 1
ATOM 610 C C . ALA A 1 86 ? -7.034 -5.292 -7.014 1.00 96.75 86 ALA A C 1
ATOM 612 O O . ALA A 1 86 ? -6.646 -4.323 -6.362 1.00 96.75 86 ALA A O 1
ATOM 613 N N . ASP A 1 87 ? -8.188 -5.914 -6.772 1.00 96.25 87 ASP A N 1
ATOM 614 C CA . ASP A 1 87 ? -9.027 -5.632 -5.605 1.00 96.25 87 ASP A CA 1
ATOM 615 C C . ASP A 1 87 ? -8.350 -6.192 -4.347 1.00 96.25 87 ASP A C 1
ATOM 617 O O . ASP A 1 87 ? -7.924 -7.347 -4.320 1.00 96.25 87 ASP A O 1
ATOM 621 N N . MET A 1 88 ? -8.228 -5.357 -3.321 1.00 95.06 88 MET A N 1
ATOM 622 C CA . MET A 1 88 ? -7.653 -5.704 -2.019 1.00 95.06 88 MET A CA 1
ATOM 623 C C . MET A 1 88 ? -8.604 -5.356 -0.866 1.00 95.06 88 MET A C 1
ATOM 625 O O . MET A 1 88 ? -8.174 -5.204 0.276 1.00 95.06 88 MET A O 1
ATOM 629 N N . THR A 1 89 ? -9.897 -5.210 -1.167 1.00 94.06 89 THR A N 1
ATOM 630 C CA . THR A 1 89 ? -10.938 -4.877 -0.192 1.00 94.06 89 THR A CA 1
ATOM 631 C C . THR A 1 89 ? -11.040 -5.954 0.890 1.00 94.06 89 THR A C 1
ATOM 633 O O . THR A 1 89 ? -11.371 -7.105 0.609 1.00 94.06 89 THR A O 1
ATOM 636 N N . GLY A 1 90 ? -10.788 -5.560 2.140 1.00 91.00 90 GLY A N 1
ATOM 637 C CA . GLY A 1 90 ? -11.012 -6.403 3.315 1.00 91.00 90 GLY A CA 1
ATOM 638 C C . GLY A 1 90 ? -12.481 -6.445 3.769 1.00 91.00 90 GLY A C 1
ATOM 639 O O . GLY A 1 90 ? -13.365 -5.897 3.106 1.00 91.00 90 GLY A O 1
ATOM 640 N N . PRO A 1 91 ? -12.766 -7.074 4.921 1.00 90.38 91 PRO A N 1
ATOM 641 C CA . PRO A 1 91 ? -14.094 -7.043 5.529 1.00 90.38 91 PRO A CA 1
ATOM 642 C C . PRO A 1 91 ? -14.538 -5.601 5.814 1.00 90.38 91 PRO A C 1
ATOM 644 O O . PRO A 1 91 ? -13.793 -4.821 6.404 1.00 90.38 91 PRO A O 1
ATOM 647 N N . CYS A 1 92 ? -15.748 -5.244 5.378 1.00 85.00 92 CYS A N 1
ATOM 648 C CA . CYS A 1 92 ? -16.265 -3.872 5.439 1.00 85.00 92 CYS A CA 1
ATOM 649 C C . CYS A 1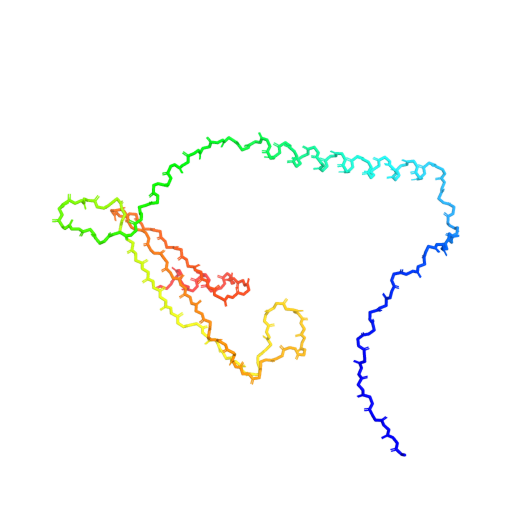 92 ? -17.276 -3.618 6.569 1.00 85.00 92 CYS A C 1
ATOM 651 O O . CYS A 1 92 ? -17.743 -2.490 6.719 1.00 85.00 92 CYS A O 1
ATOM 653 N N . VAL A 1 93 ? -17.615 -4.646 7.352 1.00 87.44 93 VAL A N 1
ATOM 654 C CA . VAL A 1 93 ? -18.588 -4.579 8.450 1.00 87.44 93 VAL A CA 1
ATOM 655 C C . VAL A 1 93 ? -17.952 -5.121 9.730 1.00 87.44 93 VAL A C 1
ATOM 657 O O . VAL A 1 93 ? -17.179 -6.073 9.655 1.00 87.44 93 VAL A O 1
ATOM 660 N N . GLU A 1 94 ? -18.255 -4.504 10.877 1.00 85.81 94 GLU A N 1
ATOM 661 C CA . GLU A 1 94 ? -17.785 -4.914 12.219 1.00 85.81 94 GLU A CA 1
ATOM 662 C C . GLU A 1 94 ? -16.256 -4.857 12.425 1.00 85.81 94 GLU A C 1
ATOM 664 O O . GLU A 1 94 ? -15.719 -5.418 13.379 1.00 85.81 94 GLU A O 1
ATOM 669 N N . VAL A 1 95 ? -15.535 -4.129 11.567 1.00 87.38 95 VAL A N 1
ATOM 670 C CA . VAL A 1 95 ? -14.089 -3.898 11.701 1.00 87.38 95 VAL A CA 1
ATOM 671 C C . VAL A 1 95 ? -13.819 -2.421 11.969 1.00 87.38 95 VAL A C 1
ATOM 673 O O . VAL A 1 95 ? -14.379 -1.548 11.306 1.00 87.38 95 VAL A O 1
ATOM 676 N N . THR A 1 96 ? -12.950 -2.134 12.940 1.00 88.75 96 THR A N 1
ATOM 677 C CA . THR A 1 96 ? -12.477 -0.773 13.224 1.00 88.75 96 THR A CA 1
ATOM 678 C C . THR A 1 96 ? -11.592 -0.269 12.090 1.00 88.75 96 THR A C 1
ATOM 680 O O . THR A 1 96 ? -10.679 -0.968 11.641 1.00 88.75 96 THR A O 1
ATOM 683 N N . PHE A 1 97 ? -11.829 0.961 11.639 1.00 88.50 97 PHE A N 1
ATOM 684 C CA . PHE A 1 97 ? -10.999 1.562 10.601 1.00 88.50 97 PHE A CA 1
ATOM 685 C C . PHE A 1 97 ? -9.626 1.985 11.134 1.00 88.50 97 PHE A C 1
ATOM 687 O O . PHE A 1 97 ? -9.473 2.488 12.245 1.00 88.50 97 PHE A O 1
ATOM 694 N N . MET A 1 98 ? -8.603 1.798 10.301 1.00 88.75 98 MET A N 1
ATOM 695 C CA . MET A 1 98 ? -7.247 2.265 10.578 1.00 88.75 98 MET A CA 1
ATOM 696 C C . MET A 1 98 ? -7.130 3.759 10.243 1.00 88.75 98 MET A C 1
ATOM 698 O O . MET A 1 98 ? -7.495 4.170 9.142 1.00 88.75 98 MET A O 1
ATOM 702 N N . GLY A 1 99 ? -6.619 4.571 11.179 1.00 90.50 99 GLY A N 1
ATOM 703 C CA . GLY A 1 99 ? -6.265 5.975 10.925 1.00 90.50 99 GLY A CA 1
ATOM 704 C C . GLY A 1 99 ? -6.613 6.934 12.052 1.00 90.50 99 GLY A C 1
ATOM 705 O O . GLY A 1 99 ? -5.722 7.567 12.613 1.00 90.50 99 GLY A O 1
ATOM 706 N N . TYR A 1 100 ? -7.895 7.029 12.404 1.00 90.62 100 TYR A N 1
ATOM 707 C CA . TYR A 1 100 ? -8.380 8.041 13.351 1.00 90.62 100 TYR A CA 1
ATOM 708 C C . TYR A 1 100 ? -8.194 7.674 14.826 1.00 90.62 100 TYR A C 1
ATOM 710 O O . TYR A 1 100 ? -8.427 8.517 15.685 1.00 90.62 100 TYR A O 1
ATOM 718 N N . ALA A 1 101 ? -7.760 6.442 15.119 1.00 87.75 101 ALA A N 1
ATOM 719 C CA . ALA A 1 101 ? -7.599 5.924 16.481 1.00 87.75 101 ALA A CA 1
ATOM 720 C C . ALA A 1 101 ? -8.870 6.066 17.348 1.00 87.75 101 ALA A C 1
ATOM 722 O O . ALA A 1 101 ? -8.787 6.196 18.566 1.00 87.75 101 ALA A O 1
ATOM 723 N N . GLU A 1 102 ? -10.042 6.020 16.709 1.00 89.00 102 GLU A N 1
ATOM 724 C CA . GLU A 1 102 ? -11.351 6.124 17.347 1.00 89.00 102 GLU A CA 1
ATOM 725 C C . GLU A 1 102 ? -12.012 4.744 17.389 1.00 89.00 102 GLU A C 1
ATOM 727 O O . GLU A 1 102 ? -12.202 4.102 16.356 1.00 89.00 102 GLU A O 1
ATOM 732 N N . VAL A 1 103 ? -12.373 4.280 18.586 1.00 84.62 103 VAL A N 1
ATOM 733 C CA . VAL A 1 103 ? -12.917 2.926 18.791 1.00 84.62 103 VAL A CA 1
ATOM 734 C C . VAL A 1 103 ? -14.361 2.836 18.299 1.00 84.62 103 VAL A C 1
ATOM 736 O O . VAL A 1 103 ? -14.781 1.781 17.824 1.00 84.62 103 VAL A O 1
ATOM 739 N N . GLY A 1 104 ? -15.110 3.943 18.352 1.00 88.00 104 GLY A N 1
ATOM 740 C CA . GLY A 1 104 ? -16.470 4.008 17.810 1.00 88.00 104 GLY A CA 1
ATOM 741 C C . GLY A 1 104 ? -16.535 3.962 16.279 1.00 88.00 104 GLY A C 1
ATOM 742 O O . GLY A 1 104 ? -17.610 3.753 15.721 1.00 88.00 104 GLY A O 1
ATOM 743 N N . GLN A 1 105 ? -15.405 4.139 15.586 1.00 88.06 105 GLN A N 1
ATOM 744 C CA . GLN A 1 105 ? -15.355 4.141 14.128 1.00 88.06 105 GLN A CA 1
ATOM 745 C C . GLN A 1 105 ? -15.276 2.708 13.585 1.00 88.06 105 GLN A C 1
ATOM 747 O O . GLN A 1 105 ? -14.200 2.173 13.308 1.00 88.06 105 GLN A O 1
ATOM 752 N N . THR A 1 106 ? -16.445 2.095 13.424 1.00 89.12 106 THR A N 1
ATOM 753 C CA . THR A 1 106 ? -16.600 0.751 12.857 1.00 89.12 106 THR A CA 1
ATOM 754 C C . THR A 1 106 ? -17.216 0.812 11.463 1.00 89.12 106 THR A C 1
ATOM 756 O O . THR A 1 106 ? -17.989 1.716 11.144 1.00 89.12 106 THR A O 1
ATOM 759 N N . GLY A 1 107 ? -16.825 -0.124 10.600 1.00 85.88 107 GLY A N 1
ATOM 760 C CA . GLY A 1 107 ? -17.413 -0.252 9.273 1.00 85.88 107 GLY A CA 1
ATOM 761 C C . GLY A 1 107 ? -18.853 -0.757 9.336 1.00 85.88 107 GLY A C 1
ATOM 762 O O . GLY A 1 107 ? -19.136 -1.751 9.999 1.00 85.88 107 GLY A O 1
ATOM 763 N N . GLU A 1 108 ? -19.746 -0.091 8.605 1.00 90.75 108 GLU A N 1
ATOM 764 C CA . GLU A 1 108 ? -21.149 -0.498 8.406 1.00 90.75 108 GLU A CA 1
ATOM 765 C C . GLU A 1 108 ? -21.456 -0.795 6.927 1.00 90.75 108 GLU A C 1
ATOM 767 O O . GLU A 1 108 ? -22.607 -0.941 6.518 1.00 90.75 108 GLU A O 1
ATOM 772 N N . GLY A 1 109 ? -20.424 -0.871 6.086 1.00 89.38 109 GLY A N 1
ATOM 773 C CA . GLY A 1 109 ? -20.574 -1.045 4.651 1.00 89.38 109 GLY A CA 1
ATOM 774 C C . GLY A 1 109 ? -19.401 -0.469 3.873 1.00 89.38 109 GLY A C 1
ATOM 775 O O . GLY A 1 109 ? -18.346 -0.156 4.422 1.00 89.38 109 GLY A O 1
ATOM 776 N N . ILE A 1 110 ? -19.582 -0.344 2.560 1.00 92.25 110 ILE A N 1
ATOM 777 C CA . ILE A 1 110 ? -18.523 0.087 1.652 1.00 92.25 110 ILE A CA 1
ATOM 778 C C . ILE A 1 110 ? -19.021 1.170 0.700 1.00 92.25 110 ILE A C 1
ATOM 780 O O . ILE A 1 110 ? -20.034 1.001 0.027 1.00 92.25 110 ILE A O 1
ATOM 784 N N . HIS A 1 111 ? -18.293 2.285 0.644 1.00 92.50 111 HIS A N 1
ATOM 785 C CA . HIS A 1 111 ? -18.542 3.336 -0.340 1.00 92.50 111 HIS A CA 1
ATOM 786 C C . HIS A 1 111 ? -17.839 3.023 -1.668 1.00 92.50 111 HIS A C 1
ATOM 788 O O . HIS A 1 111 ? -18.458 3.048 -2.728 1.00 92.50 111 HIS A O 1
ATOM 794 N N . THR A 1 112 ? -16.555 2.661 -1.600 1.00 94.38 112 THR A N 1
ATOM 795 C CA . THR A 1 112 ? -15.721 2.258 -2.740 1.00 94.38 112 THR A CA 1
ATOM 796 C C . THR A 1 112 ? -14.832 1.082 -2.356 1.00 94.38 112 THR A C 1
ATOM 798 O O . THR A 1 112 ? -14.453 0.938 -1.194 1.00 94.38 112 THR A O 1
ATOM 801 N N . ARG A 1 113 ? -14.476 0.245 -3.334 1.00 95.44 113 ARG A N 1
ATOM 802 C CA . ARG A 1 113 ? -13.476 -0.814 -3.144 1.00 95.44 113 ARG A CA 1
ATOM 803 C C . ARG A 1 113 ? -12.070 -0.233 -3.038 1.00 95.44 113 ARG A C 1
ATOM 805 O O . ARG A 1 113 ? -11.813 0.828 -3.599 1.00 95.44 113 ARG A O 1
ATOM 812 N N . GLN A 1 114 ? -11.201 -0.943 -2.325 1.00 94.38 114 GLN A N 1
ATOM 813 C CA . GLN A 1 114 ? -9.782 -0.618 -2.205 1.00 94.38 114 GLN A CA 1
ATOM 814 C C . GLN A 1 114 ? -8.994 -1.398 -3.252 1.00 94.38 114 GLN A C 1
ATOM 816 O O . GLN A 1 114 ? -9.151 -2.616 -3.367 1.00 94.38 114 GLN A O 1
ATOM 821 N N . PHE A 1 115 ? -8.123 -0.714 -3.987 1.00 97.00 115 PHE A N 1
ATOM 822 C CA . PHE A 1 115 ? -7.308 -1.335 -5.030 1.00 97.00 115 PHE A CA 1
ATOM 823 C C . PHE A 1 115 ? -5.806 -1.216 -4.766 1.00 97.00 115 PHE A C 1
ATOM 825 O O . PHE A 1 115 ? -5.302 -0.204 -4.273 1.00 97.00 115 PHE A O 1
ATOM 832 N N . SER A 1 116 ? -5.081 -2.249 -5.190 1.00 96.38 116 SER A N 1
ATOM 833 C CA . SER A 1 116 ? -3.636 -2.220 -5.390 1.00 96.38 116 SER A CA 1
ATOM 834 C C . SER A 1 116 ? -3.353 -1.960 -6.865 1.00 96.38 116 SER A C 1
ATOM 836 O O . SER A 1 116 ? -3.897 -2.649 -7.732 1.00 96.38 116 SER A O 1
ATOM 838 N N . ARG A 1 117 ? -2.517 -0.964 -7.164 1.00 96.81 117 ARG A N 1
ATOM 839 C CA . ARG A 1 117 ? -2.084 -0.642 -8.531 1.00 96.81 117 ARG A CA 1
ATOM 840 C C . ARG A 1 117 ? -0.580 -0.814 -8.641 1.00 96.81 117 ARG A C 1
ATOM 842 O O . ARG A 1 117 ? 0.165 -0.211 -7.872 1.00 96.81 117 ARG A O 1
ATOM 849 N N . ALA A 1 118 ? -0.152 -1.640 -9.586 1.00 96.62 118 ALA A N 1
ATOM 850 C CA . ALA A 1 118 ? 1.244 -1.970 -9.816 1.00 96.62 118 ALA A CA 1
ATOM 851 C C . ALA A 1 118 ? 1.710 -1.433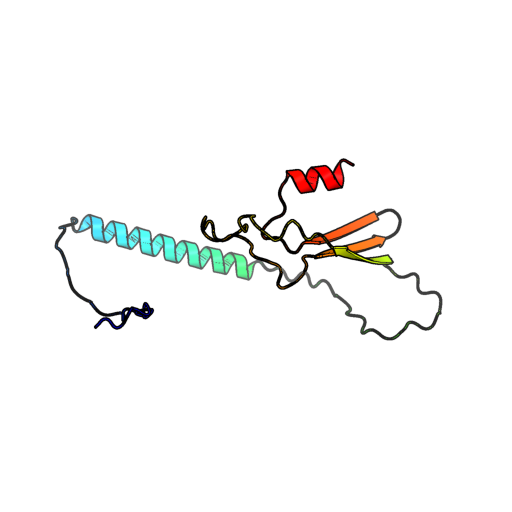 -11.170 1.00 96.62 118 ALA A C 1
ATOM 853 O O . ALA A 1 118 ? 1.050 -1.635 -12.190 1.00 96.62 118 ALA A O 1
ATOM 854 N N . PHE A 1 119 ? 2.877 -0.799 -11.167 1.00 96.56 119 PHE A N 1
ATOM 855 C CA . PHE A 1 119 ? 3.585 -0.313 -12.342 1.00 96.56 119 PHE A CA 1
ATOM 856 C C . PHE A 1 119 ? 4.929 -1.032 -12.415 1.00 96.56 119 PHE A C 1
ATOM 858 O O . PHE A 1 119 ? 5.746 -0.938 -11.497 1.00 96.56 119 PHE A O 1
ATOM 865 N N . ILE A 1 120 ? 5.138 -1.786 -13.486 1.00 94.94 120 ILE A N 1
ATOM 866 C CA . ILE A 1 120 ? 6.331 -2.602 -13.704 1.00 94.94 120 ILE A CA 1
ATOM 867 C C . ILE A 1 120 ? 7.153 -1.935 -14.795 1.00 94.94 120 ILE A C 1
ATOM 869 O O . ILE A 1 120 ? 6.650 -1.738 -15.896 1.00 94.94 120 ILE A O 1
ATOM 873 N N . PHE A 1 121 ? 8.416 -1.640 -14.510 1.00 94.69 121 PHE A N 1
ATOM 874 C CA . PHE A 1 121 ? 9.377 -1.115 -15.474 1.00 94.69 121 PHE A CA 1
ATOM 875 C C . PHE A 1 121 ? 10.486 -2.145 -15.671 1.00 94.69 121 PHE A C 1
ATOM 877 O O . PHE A 1 121 ? 11.158 -2.527 -14.709 1.00 94.69 121 PHE A O 1
ATOM 884 N N . ALA A 1 122 ? 10.684 -2.607 -16.903 1.00 93.19 122 ALA A N 1
ATOM 885 C CA . ALA A 1 122 ? 11.687 -3.607 -17.248 1.00 93.19 122 ALA A CA 1
ATOM 886 C C . ALA A 1 122 ? 12.650 -3.087 -18.322 1.00 93.19 122 ALA A C 1
ATOM 888 O O . ALA A 1 122 ? 12.227 -2.522 -19.330 1.00 93.19 122 ALA A O 1
ATOM 889 N N . LYS A 1 123 ? 13.952 -3.305 -18.113 1.00 92.31 123 LYS A N 1
ATOM 890 C CA . LYS A 1 123 ? 15.021 -3.037 -19.085 1.00 92.31 123 LYS A CA 1
ATOM 891 C C . LYS A 1 123 ? 16.033 -4.178 -19.042 1.00 92.31 123 LYS A C 1
ATOM 893 O O . LYS A 1 123 ? 16.806 -4.285 -18.087 1.00 92.31 123 LYS A O 1
ATOM 898 N N . GLY A 1 124 ? 16.009 -5.036 -20.063 1.00 87.81 124 GLY A N 1
ATOM 899 C CA . GLY A 1 124 ? 16.760 -6.295 -20.062 1.00 87.81 124 GLY A CA 1
ATOM 900 C C . GLY A 1 124 ? 16.402 -7.143 -18.836 1.00 87.81 124 GLY A C 1
ATOM 901 O O . GLY A 1 124 ? 15.224 -7.391 -18.574 1.00 87.81 124 GLY A O 1
ATOM 902 N N . ASP A 1 125 ? 17.411 -7.509 -18.045 1.00 88.81 125 ASP A N 1
ATOM 903 C CA . ASP A 1 125 ? 17.246 -8.319 -16.828 1.00 88.81 125 ASP A CA 1
ATOM 904 C C . ASP A 1 125 ? 16.827 -7.512 -15.589 1.00 88.81 125 ASP A C 1
ATOM 906 O O . ASP A 1 125 ? 16.450 -8.086 -14.565 1.00 88.81 125 ASP A O 1
ATOM 910 N N . LYS A 1 126 ? 16.877 -6.175 -15.644 1.00 92.38 126 LYS A N 1
ATOM 911 C CA . LYS A 1 126 ? 16.507 -5.325 -14.505 1.00 92.38 126 LYS A CA 1
ATOM 912 C C . LYS A 1 126 ? 15.016 -5.023 -14.533 1.00 92.38 126 LYS A C 1
ATOM 914 O O . LYS A 1 126 ? 14.494 -4.536 -15.537 1.00 92.38 126 LYS A O 1
ATOM 919 N N . ARG A 1 127 ? 14.343 -5.265 -13.407 1.00 93.56 127 ARG A N 1
ATOM 920 C CA . ARG A 1 127 ? 12.921 -4.962 -13.215 1.00 93.56 127 ARG A CA 1
ATOM 921 C C . ARG A 1 127 ? 12.718 -4.202 -11.918 1.00 93.56 127 ARG A C 1
ATOM 923 O O . ARG A 1 127 ? 13.285 -4.563 -10.891 1.00 93.56 127 ARG A O 1
ATOM 930 N N . VAL A 1 128 ? 11.894 -3.168 -11.978 1.00 94.50 128 VAL A N 1
ATOM 931 C CA . VAL A 1 128 ? 11.443 -2.409 -10.813 1.00 94.50 128 VAL A CA 1
ATOM 932 C C . VAL A 1 128 ? 9.925 -2.427 -10.810 1.00 94.50 128 VAL A C 1
ATOM 934 O O . VAL A 1 128 ? 9.299 -2.233 -11.852 1.00 94.50 128 VAL A O 1
ATOM 937 N N . VAL A 1 129 ? 9.339 -2.674 -9.641 1.00 94.69 129 VAL A N 1
ATOM 938 C CA . VAL A 1 129 ? 7.889 -2.676 -9.451 1.00 94.69 129 VAL A CA 1
ATOM 939 C C . VAL A 1 129 ? 7.534 -1.624 -8.412 1.00 94.69 129 VAL A C 1
ATOM 941 O O . VAL A 1 129 ? 8.003 -1.683 -7.276 1.00 94.69 129 VAL A O 1
ATOM 944 N N . LEU A 1 130 ? 6.700 -0.667 -8.808 1.00 95.38 130 LEU A N 1
ATOM 945 C CA . LEU A 1 130 ? 6.079 0.302 -7.915 1.00 95.38 130 LEU A CA 1
ATOM 946 C C . LEU A 1 130 ? 4.639 -0.131 -7.660 1.00 95.38 130 LEU A C 1
ATOM 948 O O . LEU A 1 130 ? 3.862 -0.251 -8.602 1.00 95.38 130 LEU A O 1
ATOM 952 N N . VAL A 1 131 ? 4.277 -0.337 -6.395 1.00 95.56 131 VAL A N 1
ATOM 953 C CA . VAL A 1 131 ? 2.910 -0.689 -6.001 1.00 95.56 131 VAL A CA 1
ATOM 954 C C . VAL A 1 131 ? 2.338 0.414 -5.123 1.00 95.56 131 VAL A C 1
ATOM 956 O O . VAL A 1 131 ? 2.896 0.728 -4.072 1.00 95.56 131 VAL A O 1
ATOM 959 N N . THR A 1 132 ? 1.214 0.982 -5.545 1.00 95.62 132 THR A N 1
ATOM 960 C CA . THR A 1 132 ? 0.409 1.904 -4.744 1.00 95.62 132 THR A CA 1
ATOM 961 C C . THR A 1 132 ? -0.798 1.147 -4.206 1.00 95.62 132 THR A C 1
ATOM 963 O O . THR A 1 132 ? -1.604 0.644 -4.990 1.00 95.62 132 THR A O 1
ATOM 966 N N . ALA A 1 133 ? -0.926 1.068 -2.886 1.00 94.81 133 ALA A N 1
ATOM 967 C CA . ALA A 1 133 ? -2.049 0.426 -2.215 1.00 94.81 133 ALA A CA 1
ATOM 968 C C . ALA A 1 133 ? -2.914 1.484 -1.524 1.00 94.81 133 ALA A C 1
ATOM 970 O O . ALA A 1 133 ? -2.383 2.373 -0.858 1.00 94.81 133 ALA A O 1
ATOM 971 N N . GLU A 1 134 ? -4.235 1.379 -1.665 1.00 94.94 134 GLU A N 1
ATOM 972 C CA . GLU A 1 134 ? -5.205 2.273 -1.016 1.00 94.94 134 GLU A CA 1
ATOM 973 C C . GLU A 1 134 ? -5.402 1.912 0.463 1.00 94.94 134 GLU A C 1
ATOM 975 O O . GLU A 1 134 ? -6.462 1.464 0.895 1.00 94.94 134 GLU A O 1
ATOM 980 N N . VAL A 1 135 ? -4.344 2.094 1.249 1.00 92.88 135 VAL A N 1
ATOM 981 C CA . VAL A 1 135 ? -4.310 1.849 2.695 1.00 92.88 135 VAL A CA 1
ATOM 982 C C . VAL A 1 135 ? -3.577 2.988 3.394 1.00 92.88 135 VAL A C 1
ATOM 984 O O . VAL A 1 135 ? -2.743 3.657 2.790 1.00 92.88 135 VAL A O 1
ATOM 987 N N . GLN A 1 136 ? -3.843 3.190 4.686 1.00 92.88 136 GLN A N 1
ATOM 988 C CA . GLN A 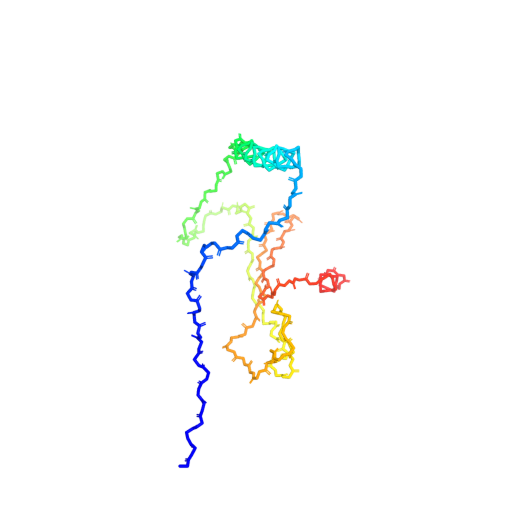1 136 ? -3.145 4.211 5.478 1.00 92.88 136 GLN A CA 1
ATOM 989 C C . GLN A 1 136 ? -1.624 3.976 5.501 1.00 92.88 136 GLN A C 1
ATOM 991 O O . GLN A 1 136 ? -0.840 4.908 5.338 1.00 92.88 136 GLN A O 1
ATOM 996 N N . ALA A 1 137 ? -1.207 2.733 5.744 1.00 92.12 137 ALA A N 1
ATOM 997 C CA . ALA A 1 137 ? 0.193 2.338 5.790 1.00 92.12 137 ALA A CA 1
ATOM 998 C C . ALA A 1 137 ? 0.339 0.851 5.454 1.00 92.12 137 ALA A C 1
ATOM 1000 O O . ALA A 1 137 ? -0.502 0.029 5.821 1.00 92.12 137 ALA A O 1
ATOM 1001 N N . VAL A 1 138 ? 1.439 0.493 4.790 1.00 93.38 138 VAL A N 1
ATOM 1002 C CA . VAL A 1 138 ? 1.777 -0.905 4.502 1.00 93.38 138 VAL A CA 1
ATOM 1003 C C . VAL A 1 138 ? 2.610 -1.465 5.651 1.00 93.38 138 VAL A C 1
ATOM 1005 O O . VAL A 1 138 ? 3.759 -1.068 5.855 1.00 93.38 138 VAL A O 1
ATOM 1008 N N . GLY A 1 139 ? 2.032 -2.403 6.402 1.00 91.31 139 GLY A N 1
ATOM 1009 C CA . GLY A 1 139 ? 2.720 -3.079 7.499 1.00 91.31 139 GLY A CA 1
ATOM 1010 C C . GLY A 1 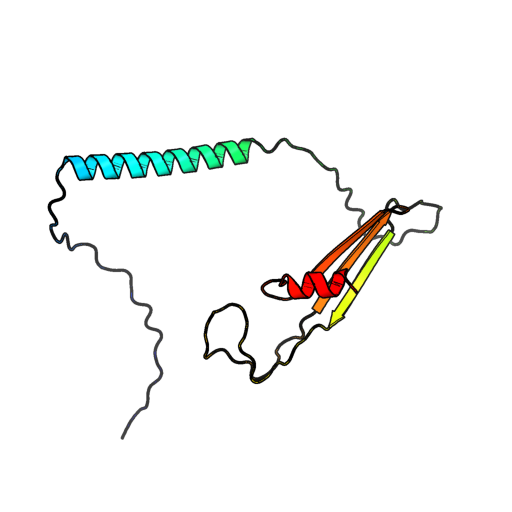139 ? 3.888 -3.952 7.025 1.00 91.31 139 GLY A C 1
ATOM 1011 O O . GLY A 1 139 ? 3.872 -4.513 5.928 1.00 91.31 139 GLY A O 1
ATOM 1012 N N . ILE A 1 140 ? 4.897 -4.125 7.884 1.00 94.12 140 ILE A N 1
ATOM 1013 C CA . ILE A 1 140 ? 6.067 -4.973 7.591 1.00 94.12 140 ILE A CA 1
ATOM 1014 C C . ILE A 1 140 ? 5.667 -6.432 7.333 1.00 94.12 140 ILE A C 1
ATOM 1016 O O . ILE A 1 140 ? 6.286 -7.088 6.500 1.00 94.12 140 ILE A O 1
ATOM 1020 N N . ALA A 1 141 ? 4.622 -6.928 8.004 1.00 94.12 141 ALA A N 1
ATOM 1021 C CA . ALA A 1 141 ? 4.099 -8.274 7.782 1.00 94.12 141 ALA A CA 1
ATOM 1022 C C . ALA A 1 141 ? 3.626 -8.471 6.332 1.00 94.12 141 ALA A C 1
ATOM 1024 O O . ALA A 1 141 ? 4.054 -9.416 5.682 1.00 94.12 141 ALA A O 1
ATOM 1025 N N . VAL A 1 142 ? 2.844 -7.524 5.798 1.00 93.38 142 VAL A N 1
ATOM 1026 C CA . VAL A 1 142 ? 2.357 -7.561 4.408 1.00 93.38 142 VAL A CA 1
ATOM 1027 C C . VAL A 1 142 ? 3.523 -7.538 3.425 1.00 93.38 142 VAL A C 1
ATOM 1029 O O . VAL A 1 142 ? 3.573 -8.338 2.498 1.00 93.38 142 VAL A O 1
ATOM 1032 N N . ARG A 1 143 ? 4.512 -6.664 3.653 1.00 93.31 143 ARG A N 1
ATOM 1033 C CA . ARG A 1 143 ? 5.708 -6.605 2.801 1.00 93.31 143 ARG A CA 1
ATOM 1034 C C . ARG A 1 143 ? 6.459 -7.938 2.776 1.00 93.31 143 ARG A C 1
ATOM 1036 O O . ARG A 1 143 ? 6.923 -8.338 1.712 1.00 93.31 143 ARG A O 1
ATOM 1043 N N . ARG A 1 144 ? 6.613 -8.589 3.934 1.00 94.62 144 ARG A N 1
ATOM 1044 C CA . ARG A 1 144 ? 7.295 -9.886 4.029 1.00 94.62 144 ARG A CA 1
ATOM 1045 C C . ARG A 1 144 ? 6.519 -10.953 3.274 1.00 94.62 144 ARG A C 1
ATOM 1047 O O . ARG A 1 144 ? 7.105 -11.576 2.405 1.00 94.62 144 ARG A O 1
ATOM 1054 N N . GLU A 1 145 ? 5.220 -11.080 3.514 1.00 94.38 145 GLU A N 1
ATOM 1055 C CA . GLU A 1 145 ? 4.395 -12.078 2.827 1.00 94.38 145 GLU A CA 1
ATOM 1056 C C . GLU A 1 145 ? 4.471 -11.932 1.302 1.00 94.38 145 GLU A C 1
ATOM 1058 O O . GLU A 1 145 ? 4.765 -12.885 0.595 1.00 94.38 145 GLU A O 1
ATOM 1063 N N . CYS A 1 146 ? 4.330 -10.712 0.778 1.00 89.94 146 CYS A N 1
ATOM 1064 C CA . CYS A 1 146 ? 4.361 -10.493 -0.669 1.00 89.94 146 CYS A CA 1
ATOM 1065 C C . CYS A 1 146 ? 5.747 -10.669 -1.316 1.00 89.94 146 CYS A C 1
ATOM 1067 O O . CYS A 1 146 ? 5.823 -10.735 -2.539 1.00 89.94 146 CYS A O 1
ATOM 1069 N N . THR A 1 147 ? 6.835 -10.672 -0.536 1.00 88.06 147 THR A N 1
ATOM 1070 C CA . THR A 1 147 ? 8.210 -10.789 -1.069 1.00 88.06 147 THR A CA 1
ATOM 1071 C C . THR A 1 147 ? 8.816 -12.171 -0.822 1.00 88.06 147 THR A C 1
ATOM 1073 O O . THR A 1 147 ? 9.713 -12.586 -1.548 1.00 88.06 147 THR A O 1
ATOM 1076 N N . CYS A 1 148 ? 8.390 -12.853 0.241 1.00 80.56 148 CYS A N 1
ATOM 1077 C CA . CYS A 1 148 ? 8.962 -14.117 0.699 1.00 80.56 148 CYS A CA 1
ATOM 1078 C C . CYS A 1 148 ? 8.223 -15.355 0.164 1.00 80.56 148 CYS A C 1
ATOM 1080 O O . CYS A 1 148 ? 8.669 -16.468 0.440 1.00 80.56 148 CYS A O 1
ATOM 1082 N N . GLN A 1 149 ? 7.120 -15.156 -0.558 1.00 50.88 149 GLN A N 1
ATOM 1083 C CA . GLN A 1 149 ? 6.327 -16.195 -1.215 1.00 50.88 149 GLN A CA 1
ATOM 1084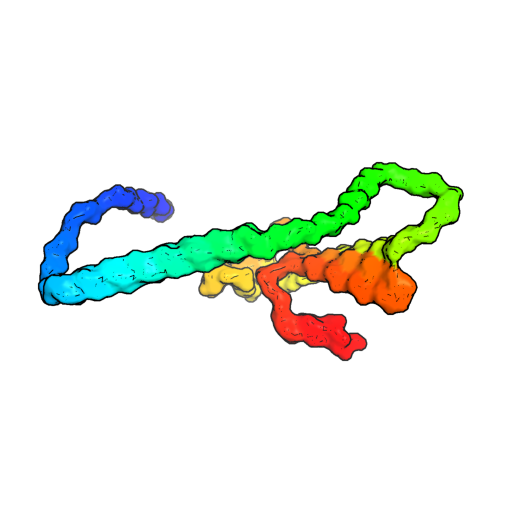 C C . GLN A 1 149 ? 6.791 -16.429 -2.651 1.00 50.88 149 GLN A C 1
ATOM 1086 O O . GLN A 1 149 ? 6.816 -17.611 -3.061 1.00 50.88 149 GLN A O 1
#

pLDDT: mean 74.11, std 21.19, range [32.09, 97.0]

Foldseek 3Di:
DDDDDDDDPDPDDDDDDDDCPDDCDDPVRVVVVVVVVVCVVVVVVVVVVVVVVPPPPPPPDDPPPDDDPDDDDDDPPQKDKDKDKDFPADDQAQDAAPDPPDPPRTGPDDPDTWMKMWMWIDGPPDIDIDIDTPHPDDDPVNVCVVPVD

Organism: NCBI:txid189913

Secondary structure (DSSP, 8-state):
--------------------------HHHHHHHHHHHHHHHHHHHHHHHHHHTT-----------------SS----S-EEEEEEEE-----EEEEPSSS--TT-EEES-SS--EEEEEEEEETTEEEEEEEESSS---HHHHHHHHH-

Radius of gyration: 28.5 Å; chains: 1; bounding box: 66×55×76 Å

InterPro domains:
  IPR006823 Neutral/alkaline nonlysosomal ceramidase [PTHR12670] (61-145)
  IPR031329 Neutral/alkaline non-lysosomal ceramidase, N-terminal [PF04734] (79-145)